Protein AF-A0A5K0V0C3-F1 (afdb_monomer_lite)

InterPro domains:
  IPR006153 Cation/H+ exchanger, transmembrane domain [PF00999] (3-161)
  IPR038770 Sodium/solute symporter superfamily [G3DSA:1.20.1530.20] (1-165)
  IPR050794 Monovalent cation:proton antiporter 2 [PTHR32468] (2-160)

Structure (mmCIF, N/CA/C/O backbone):
data_AF-A0A5K0V0C3-F1
#
_entry.id   AF-A0A5K0V0C3-F1
#
loop_
_atom_site.group_PDB
_atom_site.id
_atom_site.type_symbol
_atom_site.label_atom_id
_atom_site.label_alt_id
_atom_site.label_comp_id
_atom_site.label_asym_id
_atom_site.label_entity_id
_atom_site.label_seq_id
_atom_site.pdbx_PDB_ins_code
_atom_site.Cartn_x
_atom_site.Cartn_y
_atom_site.Cartn_z
_atom_site.occupancy
_atom_site.B_iso_or_equiv
_atom_site.auth_seq_id
_atom_site.auth_comp_id
_atom_site.auth_asym_id
_atom_site.auth_atom_id
_atom_site.pdbx_PDB_model_num
ATOM 1 N N . VAL A 1 1 ? -21.631 -1.891 -7.195 1.00 71.12 1 VAL A N 1
ATOM 2 C CA . VAL A 1 1 ? -22.349 -0.870 -6.391 1.00 71.12 1 VAL A CA 1
ATOM 3 C C . VAL A 1 1 ? -23.082 -1.500 -5.211 1.00 71.12 1 VAL A C 1
ATOM 5 O O . VAL A 1 1 ? -22.809 -1.094 -4.091 1.00 71.12 1 VAL A O 1
ATOM 8 N N . SER A 1 2 ? -23.909 -2.533 -5.413 1.00 81.69 2 SER A N 1
ATOM 9 C CA . SER A 1 2 ? -24.680 -3.188 -4.335 1.00 81.69 2 SER A CA 1
ATOM 10 C C . SER A 1 2 ? -23.826 -3.715 -3.173 1.00 81.69 2 SER A C 1
ATOM 12 O O . SER A 1 2 ? -24.176 -3.506 -2.020 1.00 81.69 2 SER A O 1
ATOM 14 N N . PHE A 1 3 ? -22.665 -4.315 -3.461 1.00 78.81 3 PHE A N 1
ATOM 15 C CA . PHE A 1 3 ? -21.717 -4.767 -2.432 1.00 78.81 3 PHE A CA 1
ATOM 16 C C . PHE A 1 3 ? -21.174 -3.614 -1.570 1.00 78.81 3 PHE A C 1
ATOM 18 O O . PHE A 1 3 ? -21.131 -3.712 -0.352 1.00 78.81 3 PHE A O 1
ATOM 25 N N . VAL A 1 4 ? -20.821 -2.485 -2.194 1.00 79.69 4 VAL A N 1
ATOM 26 C CA . VAL A 1 4 ? -20.309 -1.303 -1.481 1.00 79.69 4 VAL A CA 1
ATOM 27 C C . VAL A 1 4 ? -21.409 -0.659 -0.639 1.00 79.69 4 VAL A C 1
ATOM 29 O O . VAL A 1 4 ? 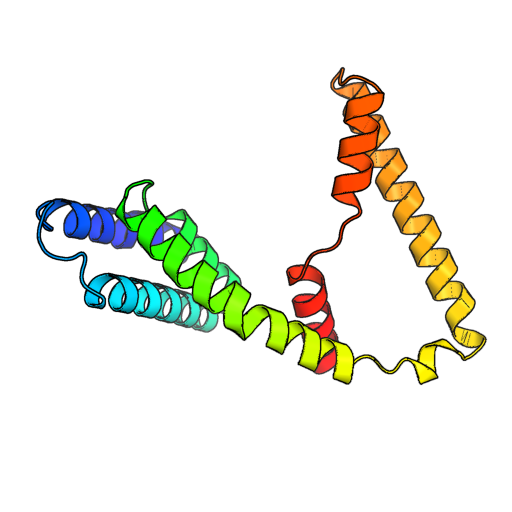-21.160 -0.307 0.508 1.00 79.69 4 VAL A O 1
ATOM 32 N N . MET A 1 5 ? -22.638 -0.566 -1.161 1.00 81.19 5 MET A N 1
ATOM 33 C CA . MET A 1 5 ? -23.782 -0.117 -0.361 1.00 81.19 5 MET A CA 1
ATOM 34 C C . MET A 1 5 ? -24.020 -1.037 0.836 1.00 81.19 5 MET A C 1
ATOM 36 O O . MET A 1 5 ? -24.196 -0.543 1.940 1.00 81.19 5 MET A O 1
ATOM 40 N N . PHE A 1 6 ? -23.974 -2.359 0.660 1.00 80.88 6 PHE A N 1
ATOM 41 C CA . PHE A 1 6 ? -24.117 -3.294 1.776 1.00 80.88 6 PHE A CA 1
ATOM 42 C C . PHE A 1 6 ? -23.044 -3.075 2.855 1.00 80.88 6 PHE A C 1
ATOM 44 O O . PHE A 1 6 ? -23.368 -3.006 4.039 1.00 80.88 6 PHE A O 1
ATOM 51 N N . LEU A 1 7 ? -21.782 -2.885 2.461 1.00 79.81 7 LEU A N 1
ATOM 52 C CA . LEU A 1 7 ? -20.705 -2.590 3.407 1.00 79.81 7 LEU A CA 1
ATOM 53 C C . LEU A 1 7 ? -20.952 -1.282 4.179 1.00 79.81 7 LEU A C 1
ATOM 55 O O . LEU A 1 7 ? -20.889 -1.267 5.405 1.00 79.81 7 LEU A O 1
ATOM 59 N N . VAL A 1 8 ? -21.298 -0.198 3.487 1.00 78.88 8 VAL A N 1
ATOM 60 C CA . VAL A 1 8 ? -21.507 1.116 4.120 1.00 78.88 8 VAL A CA 1
ATOM 61 C C . VAL A 1 8 ? -22.776 1.147 4.983 1.00 78.88 8 VAL A C 1
ATOM 63 O O . VAL A 1 8 ? -22.776 1.730 6.061 1.00 78.88 8 VAL A O 1
ATOM 66 N N . PHE A 1 9 ? -23.864 0.505 4.550 1.00 78.31 9 PHE A N 1
ATOM 67 C CA . PHE A 1 9 ? -25.155 0.579 5.244 1.00 78.31 9 PHE A CA 1
ATOM 68 C C . PHE A 1 9 ? -25.379 -0.508 6.297 1.00 78.31 9 PHE A C 1
ATOM 70 O O . PHE A 1 9 ? -26.216 -0.315 7.173 1.00 78.31 9 PHE A O 1
ATOM 77 N N . VAL A 1 10 ? -24.673 -1.641 6.235 1.00 78.69 10 VAL A N 1
ATOM 78 C CA . VAL A 1 10 ? -24.856 -2.754 7.186 1.00 78.69 10 VAL A CA 1
ATOM 79 C C . VAL A 1 10 ? -23.613 -2.947 8.042 1.00 78.69 10 VAL A C 1
ATOM 81 O O . VAL A 1 10 ? -23.707 -2.971 9.268 1.00 78.69 10 VAL A O 1
ATOM 84 N N . VAL A 1 11 ? -22.439 -3.039 7.416 1.00 78.06 11 VAL A N 1
ATOM 85 C CA . VAL A 1 11 ? -21.192 -3.357 8.125 1.00 78.06 11 VAL A CA 1
ATOM 86 C C . VAL A 1 11 ? -20.683 -2.158 8.926 1.00 78.06 11 VAL A C 1
ATOM 88 O O . VAL A 1 11 ? -20.350 -2.318 10.099 1.00 78.06 11 VAL A O 1
ATOM 91 N N . GLN A 1 12 ? -20.706 -0.949 8.358 1.00 79.75 12 GLN A N 1
ATOM 92 C CA . GLN A 1 12 ? -20.296 0.274 9.061 1.00 79.75 12 GLN A CA 1
ATOM 93 C C . GLN A 1 12 ? -21.073 0.525 10.366 1.00 79.75 12 GLN A C 1
ATOM 95 O O . GLN A 1 12 ? -20.435 0.683 11.412 1.00 79.75 12 GLN A O 1
ATOM 100 N N . PRO A 1 13 ? -22.426 0.550 10.367 1.00 77.81 13 PRO A N 1
ATOM 101 C CA . PRO A 1 13 ? -23.169 0.765 11.602 1.00 77.81 13 PRO A CA 1
ATOM 102 C C . PRO A 1 13 ? -23.048 -0.415 12.564 1.00 77.81 13 PRO A C 1
ATOM 104 O O . PRO A 1 13 ? -23.030 -0.183 13.769 1.00 77.81 13 PRO A O 1
ATOM 107 N N . ALA A 1 14 ? -22.917 -1.656 12.077 1.00 77.88 14 ALA A N 1
ATOM 108 C CA . ALA A 1 14 ? -22.694 -2.812 12.944 1.00 77.88 14 ALA A CA 1
ATOM 109 C C . ALA A 1 14 ? -21.369 -2.692 13.712 1.00 77.88 14 ALA A C 1
ATOM 111 O O . ALA A 1 14 ? -21.358 -2.855 14.931 1.00 77.88 14 ALA A O 1
ATOM 112 N N . ILE A 1 15 ? -20.275 -2.329 13.032 1.00 74.50 15 ILE A N 1
ATOM 113 C CA . ILE A 1 15 ? -18.969 -2.107 13.669 1.00 74.50 15 ILE A CA 1
ATOM 114 C C . ILE A 1 15 ? -19.058 -0.942 14.658 1.00 74.50 15 ILE A C 1
ATOM 116 O O . ILE A 1 15 ? -18.682 -1.102 15.816 1.00 74.50 15 ILE A O 1
ATOM 120 N N . ALA A 1 16 ? -19.618 0.201 14.250 1.00 74.44 16 ALA A N 1
ATOM 121 C CA . ALA A 1 16 ? -19.774 1.365 15.125 1.00 74.44 16 ALA A CA 1
ATOM 122 C C . ALA A 1 16 ? -20.635 1.064 16.367 1.00 74.44 16 ALA A C 1
ATOM 124 O O . ALA A 1 16 ? -20.379 1.579 17.456 1.00 74.44 16 ALA A O 1
ATOM 125 N N . TRP A 1 17 ? -21.644 0.206 16.228 1.00 76.00 17 TRP A N 1
ATOM 126 C CA . TRP A 1 17 ? -22.500 -0.210 17.332 1.00 76.00 17 TRP A CA 1
ATOM 127 C C . TRP A 1 17 ? -21.799 -1.177 18.289 1.00 76.00 17 TRP A C 1
ATOM 129 O O . TRP A 1 17 ? -21.948 -1.037 19.504 1.00 76.00 17 TRP A O 1
ATOM 139 N N . ILE A 1 18 ? -20.995 -2.106 17.763 1.00 72.19 18 ILE A N 1
ATOM 140 C CA . ILE A 1 18 ? -20.138 -2.998 18.558 1.00 72.19 18 ILE A CA 1
ATOM 141 C C . ILE A 1 18 ? -19.108 -2.176 19.347 1.00 72.19 18 ILE A C 1
ATOM 143 O O . ILE A 1 18 ? -18.976 -2.360 20.557 1.00 72.19 18 ILE A O 1
ATOM 147 N N . VAL A 1 19 ? -18.458 -1.204 18.696 1.00 69.56 19 VAL A N 1
ATOM 148 C CA . VAL A 1 19 ? -17.526 -0.257 19.333 1.00 69.56 19 VAL A CA 1
ATOM 149 C C . VAL A 1 19 ? -18.204 0.466 20.498 1.00 69.56 19 VAL A C 1
ATOM 151 O O . VAL A 1 19 ? -17.675 0.489 21.603 1.00 69.56 19 VAL A O 1
ATOM 154 N N . LYS A 1 20 ? -19.411 1.002 20.283 1.00 70.00 20 LYS A N 1
ATOM 155 C CA . LYS A 1 20 ? -20.153 1.766 21.298 1.00 70.00 20 LYS A CA 1
ATOM 156 C C . LYS A 1 20 ? -20.648 0.914 22.475 1.00 70.00 20 LYS A C 1
ATOM 158 O O . LYS A 1 20 ? -20.899 1.452 23.550 1.00 70.00 20 LYS A O 1
ATOM 163 N N . ARG A 1 21 ? -20.836 -0.394 22.276 1.00 67.44 21 ARG A N 1
ATOM 164 C CA . ARG A 1 21 ? -21.254 -1.341 23.326 1.00 67.44 21 ARG A CA 1
ATOM 165 C C . ARG A 1 21 ? -20.098 -1.930 24.126 1.00 67.44 21 ARG A C 1
ATOM 167 O O . ARG A 1 21 ? -20.362 -2.626 25.101 1.00 67.44 21 ARG A O 1
ATOM 174 N N . THR A 1 22 ? -18.858 -1.652 23.739 1.00 61.09 22 THR A N 1
ATOM 175 C CA . THR A 1 22 ? -17.673 -2.138 24.446 1.00 61.09 22 THR A CA 1
ATOM 176 C C . THR A 1 22 ? -17.194 -1.040 25.400 1.00 61.09 22 THR A C 1
ATOM 178 O O . THR A 1 22 ? -16.786 0.016 24.919 1.00 61.09 22 THR A O 1
ATOM 181 N N . PRO A 1 23 ? -17.280 -1.220 26.731 1.00 52.91 23 PRO A N 1
ATOM 182 C CA . PRO A 1 23 ? -16.818 -0.211 27.674 1.00 52.91 23 PRO A CA 1
ATOM 183 C C . PRO A 1 23 ? -15.292 -0.058 27.617 1.00 52.91 23 PRO A C 1
ATOM 185 O O . PRO A 1 23 ? -14.556 -1.044 27.552 1.00 52.91 23 PRO A O 1
ATOM 188 N N . GLU A 1 24 ? -14.825 1.191 27.660 1.00 48.88 24 GLU A N 1
ATOM 189 C CA . GLU A 1 24 ? -13.414 1.553 27.818 1.00 48.88 24 GLU A CA 1
ATOM 190 C C . GLU A 1 24 ? -12.901 1.013 29.164 1.00 48.88 24 GLU A C 1
ATOM 192 O O . GLU A 1 24 ? -13.155 1.609 30.208 1.00 48.88 24 GLU A O 1
ATOM 197 N N . GLY A 1 25 ? -12.210 -0.134 29.171 1.00 50.53 25 GLY A N 1
ATOM 198 C CA . GLY A 1 25 ? -11.517 -0.599 30.380 1.00 50.53 25 GLY A CA 1
ATOM 199 C C . GLY A 1 25 ? -11.332 -2.104 30.561 1.00 50.53 25 GLY A C 1
ATOM 200 O O . GLY A 1 25 ? -10.454 -2.491 31.329 1.00 50.53 25 GLY A O 1
ATOM 201 N N . GLU A 1 26 ? -12.075 -2.968 29.866 1.00 48.62 26 GLU A N 1
ATOM 202 C CA . GLU A 1 26 ? -11.715 -4.392 29.817 1.00 48.62 26 GLU A CA 1
ATOM 203 C C . GLU A 1 26 ? -10.680 -4.601 28.716 1.00 48.62 26 GLU A C 1
ATOM 205 O O . GLU A 1 26 ? -10.830 -4.065 27.618 1.00 48.62 26 GLU A O 1
ATOM 210 N N . THR A 1 27 ? -9.613 -5.344 29.031 1.00 48.38 27 THR A N 1
ATOM 211 C CA . THR A 1 27 ? -8.530 -5.733 28.115 1.00 48.38 27 THR A CA 1
ATOM 212 C C . THR A 1 27 ? -9.083 -5.919 26.708 1.00 48.38 27 THR A C 1
ATOM 214 O O . THR A 1 27 ? -9.863 -6.849 26.496 1.00 48.38 27 THR A O 1
ATOM 217 N N . MET A 1 28 ? -8.755 -5.001 25.789 1.00 52.44 28 MET A N 1
ATOM 218 C CA . MET A 1 28 ? -9.267 -5.001 24.418 1.00 52.44 28 MET A CA 1
ATOM 219 C C . MET A 1 28 ? -8.963 -6.362 23.799 1.00 52.44 28 MET A C 1
ATOM 221 O O . MET A 1 28 ? -7.827 -6.677 23.456 1.00 52.44 28 MET A O 1
ATOM 225 N N . ASN A 1 29 ? -9.992 -7.203 23.805 1.00 62.94 29 ASN A N 1
ATOM 226 C CA . ASN A 1 29 ? -9.829 -8.642 23.800 1.00 62.94 29 ASN A CA 1
ATOM 227 C C . ASN A 1 29 ? -9.396 -9.087 22.402 1.00 62.94 29 ASN A C 1
ATOM 229 O O . ASN A 1 29 ? -9.924 -8.587 21.405 1.00 62.94 29 ASN A O 1
ATOM 233 N N . GLU A 1 30 ? -8.486 -10.055 22.323 1.00 69.31 30 GLU A N 1
ATOM 234 C CA . GLU A 1 30 ? -8.056 -10.720 21.081 1.00 69.31 30 GLU A CA 1
ATOM 235 C C . GLU A 1 30 ? -9.256 -11.135 20.208 1.00 69.31 30 GLU A C 1
ATOM 237 O O . GLU A 1 30 ? -9.184 -11.140 18.979 1.00 69.31 30 GLU A O 1
ATOM 242 N N . ALA A 1 31 ? -10.406 -11.377 20.847 1.00 73.75 31 ALA A N 1
ATOM 243 C CA . ALA A 1 31 ? -11.706 -11.582 20.223 1.00 73.75 31 ALA A CA 1
ATOM 244 C C . ALA A 1 31 ? -12.105 -10.504 19.192 1.00 73.75 31 ALA A C 1
ATOM 246 O O . ALA A 1 31 ? -12.631 -10.860 18.139 1.00 73.75 31 ALA A O 1
ATOM 247 N N . TYR A 1 32 ? -11.848 -9.211 19.432 1.00 73.94 32 TYR A N 1
ATOM 248 C CA . TYR A 1 32 ? -12.177 -8.139 18.477 1.00 73.94 32 TYR A CA 1
ATOM 249 C C . TYR A 1 32 ? -11.278 -8.166 17.244 1.00 73.94 32 TYR A C 1
ATOM 251 O O . TYR A 1 32 ? -11.757 -7.963 16.129 1.00 73.94 32 TYR A O 1
ATOM 259 N N . ILE A 1 33 ? -9.992 -8.468 17.430 1.00 78.31 33 ILE A N 1
ATOM 260 C CA . ILE A 1 33 ? -9.039 -8.631 16.326 1.00 78.31 33 ILE A CA 1
ATOM 261 C C . ILE A 1 33 ? -9.450 -9.840 15.483 1.00 78.31 33 ILE A C 1
ATOM 263 O O . ILE A 1 33 ? -9.556 -9.727 14.263 1.00 78.31 33 ILE A O 1
ATOM 267 N N . CYS A 1 34 ? -9.771 -10.967 16.127 1.00 81.75 34 CYS A N 1
ATOM 268 C CA . CYS A 1 34 ? -10.319 -12.145 15.457 1.00 81.75 34 CYS A CA 1
ATOM 269 C C . CYS A 1 34 ? -11.606 -11.821 14.690 1.00 81.75 34 CYS A C 1
ATOM 271 O O . CYS A 1 34 ? -11.734 -12.204 13.530 1.00 81.75 34 CYS A O 1
ATOM 273 N N . LEU A 1 35 ? -12.540 -11.082 15.292 1.00 82.50 35 LEU A N 1
ATOM 274 C CA . LEU A 1 35 ? -13.794 -10.694 14.644 1.00 82.50 35 LEU A CA 1
ATOM 275 C C . LEU A 1 35 ? -13.542 -9.820 13.409 1.00 82.50 35 LEU A C 1
ATOM 277 O O . LEU A 1 35 ? -14.165 -10.037 12.370 1.00 82.50 35 LEU A O 1
ATOM 281 N N . ILE A 1 36 ? -12.602 -8.878 13.490 1.00 84.00 36 ILE A N 1
ATOM 282 C CA . ILE A 1 36 ? -12.229 -8.023 12.360 1.00 84.00 36 ILE A CA 1
ATOM 283 C C . ILE A 1 36 ? -11.532 -8.827 11.261 1.00 84.00 36 ILE A C 1
ATOM 285 O O . ILE A 1 36 ? -11.902 -8.687 10.098 1.00 84.00 36 ILE A O 1
ATOM 289 N N . LEU A 1 37 ? -10.598 -9.718 11.599 1.00 86.06 37 LEU A N 1
ATOM 290 C CA . LEU A 1 37 ? -9.949 -10.603 10.627 1.00 86.06 37 LEU A CA 1
ATOM 291 C C . LEU A 1 37 ? -10.965 -11.517 9.928 1.00 86.06 37 LEU A C 1
ATOM 293 O O . LEU A 1 37 ? -10.943 -11.639 8.703 1.00 86.06 37 LEU A O 1
ATOM 297 N N . VAL A 1 38 ? -11.903 -12.101 10.676 1.00 88.62 38 VAL A N 1
ATOM 298 C CA . VAL A 1 38 ? -13.010 -12.891 10.115 1.00 88.62 38 VAL A CA 1
ATOM 299 C C . VAL A 1 38 ? -13.896 -12.024 9.219 1.00 88.62 38 VAL A C 1
ATOM 301 O O . VAL A 1 38 ? -14.273 -12.465 8.134 1.00 88.62 38 VAL A O 1
ATOM 304 N N . GLY A 1 39 ? -14.184 -10.782 9.614 1.00 87.75 39 GLY A N 1
ATOM 305 C CA . GLY A 1 39 ? -14.925 -9.817 8.800 1.00 87.75 39 GLY A CA 1
ATOM 306 C C . GLY A 1 39 ? -14.223 -9.488 7.479 1.00 87.75 39 GLY A C 1
ATOM 307 O O . GLY A 1 39 ? -14.863 -9.507 6.424 1.00 87.75 39 GLY A O 1
ATOM 308 N N . VAL A 1 40 ? -12.904 -9.273 7.514 1.00 89.31 40 VAL A N 1
ATOM 309 C CA . VAL A 1 40 ? -12.063 -9.070 6.324 1.00 89.31 40 VAL A CA 1
ATOM 310 C C . VAL A 1 40 ? -12.126 -10.293 5.406 1.00 89.31 40 VAL A C 1
ATOM 312 O O . VAL A 1 40 ? -12.358 -10.131 4.206 1.00 89.31 40 VAL A O 1
ATOM 315 N N . LEU A 1 41 ? -11.980 -11.509 5.948 1.00 90.44 41 LEU A N 1
ATOM 316 C CA . LEU A 1 41 ? -12.075 -12.751 5.170 1.00 90.44 41 LEU A CA 1
ATOM 317 C C . LEU A 1 41 ? -13.468 -12.942 4.559 1.00 90.44 41 LEU A C 1
ATOM 319 O O . LEU A 1 41 ? -13.576 -13.273 3.379 1.00 90.44 41 LEU A O 1
ATOM 323 N N . ALA A 1 42 ? -14.530 -12.703 5.327 1.00 90.56 42 ALA A N 1
ATOM 324 C CA . ALA A 1 42 ? -15.904 -12.813 4.848 1.00 90.56 42 ALA A CA 1
ATOM 325 C C . ALA A 1 42 ? -16.178 -11.820 3.710 1.00 90.56 42 ALA A C 1
ATOM 327 O O . ALA A 1 42 ? -16.741 -12.194 2.682 1.00 90.56 42 ALA A O 1
ATOM 328 N N . CYS A 1 43 ? -15.721 -10.572 3.838 1.00 88.50 43 CYS A N 1
ATOM 329 C CA . CYS A 1 43 ? -15.877 -9.565 2.787 1.00 88.50 43 CYS A CA 1
ATOM 330 C C . CYS A 1 43 ? -15.047 -9.891 1.545 1.00 88.50 43 CYS A C 1
ATOM 332 O O . CYS A 1 43 ? -15.521 -9.691 0.426 1.00 88.50 43 CYS A O 1
ATOM 334 N N . ALA A 1 44 ? -13.836 -10.420 1.720 1.00 90.56 44 ALA A N 1
ATOM 335 C CA . ALA A 1 44 ? -13.016 -10.900 0.616 1.00 90.56 44 ALA A CA 1
ATOM 336 C C . ALA A 1 44 ? -13.694 -12.066 -0.125 1.00 90.56 44 ALA A C 1
ATOM 338 O O . ALA A 1 44 ? -13.731 -12.057 -1.353 1.00 90.56 44 ALA A O 1
ATOM 339 N N . PHE A 1 45 ? -14.285 -13.016 0.606 1.00 91.38 45 PHE A N 1
ATOM 340 C CA . PHE A 1 45 ? -15.007 -14.160 0.044 1.00 91.38 45 PHE A CA 1
ATOM 341 C C . PHE A 1 45 ? -16.273 -13.742 -0.713 1.00 91.38 45 PHE A C 1
ATOM 343 O O . PHE A 1 45 ? -16.508 -14.194 -1.831 1.00 91.38 45 PHE A O 1
ATOM 350 N N . VAL A 1 46 ? -17.070 -12.836 -0.142 1.00 88.31 46 VAL A N 1
ATOM 351 C CA . VAL A 1 46 ? -18.261 -12.297 -0.818 1.00 88.31 46 VAL A CA 1
ATOM 352 C C . VAL A 1 46 ? -17.869 -11.474 -2.049 1.00 88.31 46 VAL A C 1
ATOM 354 O O . VAL A 1 46 ? -18.542 -11.539 -3.073 1.00 88.31 46 VAL A O 1
ATOM 357 N N . ALA A 1 47 ? -16.772 -10.715 -1.997 1.00 88.50 47 ALA A N 1
ATOM 358 C CA . ALA A 1 47 ? -16.280 -10.009 -3.176 1.00 88.50 47 ALA A CA 1
ATOM 359 C C . ALA A 1 47 ? -15.868 -10.988 -4.288 1.00 88.50 47 ALA A C 1
ATOM 361 O O . ALA A 1 47 ? -16.219 -10.766 -5.448 1.00 88.50 47 ALA A O 1
ATOM 362 N N . ASP A 1 48 ? -15.181 -12.075 -3.933 1.00 89.88 48 ASP A N 1
ATOM 363 C CA . ASP A 1 48 ? -14.756 -13.109 -4.881 1.00 89.88 48 ASP A CA 1
ATOM 364 C C . ASP A 1 48 ? -15.955 -13.837 -5.514 1.00 89.88 48 ASP A C 1
ATOM 366 O O . ASP A 1 48 ? -15.994 -14.019 -6.730 1.00 89.88 48 ASP A O 1
ATOM 370 N N . SER A 1 49 ? -17.001 -14.141 -4.734 1.00 87.81 49 SER A N 1
ATOM 371 C CA . SER A 1 49 ? -18.215 -14.803 -5.243 1.00 87.81 49 SER A CA 1
ATOM 372 C C . SER A 1 49 ? -19.037 -13.939 -6.207 1.00 87.81 49 SER A C 1
ATOM 374 O O . SER A 1 49 ? -19.719 -14.466 -7.084 1.00 87.81 49 SER A O 1
ATOM 376 N N . ILE A 1 50 ? -18.939 -12.612 -6.095 1.00 86.50 50 ILE A N 1
ATOM 377 C CA . ILE A 1 50 ? -19.567 -11.648 -7.015 1.00 86.50 50 ILE A CA 1
ATOM 378 C C . ILE A 1 50 ? -18.705 -11.444 -8.286 1.00 86.50 50 ILE A C 1
ATOM 380 O O . ILE A 1 50 ? -19.116 -10.751 -9.218 1.00 86.50 50 ILE A O 1
ATOM 384 N N . GLY A 1 51 ? -17.515 -12.052 -8.360 1.00 83.12 51 GLY A N 1
ATOM 385 C CA . GLY A 1 51 ? -16.581 -11.922 -9.483 1.00 83.12 51 GLY A CA 1
ATOM 386 C C . GLY A 1 51 ? -15.651 -10.706 -9.390 1.00 83.12 51 GLY A C 1
ATOM 387 O O . GLY A 1 51 ? -15.038 -10.314 -10.386 1.00 83.12 51 GLY A O 1
ATOM 388 N N . LEU A 1 52 ? -15.537 -10.083 -8.212 1.00 85.81 52 LEU A N 1
ATOM 389 C CA . LEU A 1 52 ? -14.543 -9.044 -7.935 1.00 85.81 52 LEU A CA 1
ATOM 390 C C . LEU A 1 52 ? -13.246 -9.673 -7.413 1.00 85.81 52 LEU A C 1
ATOM 392 O O . LEU A 1 52 ? -13.205 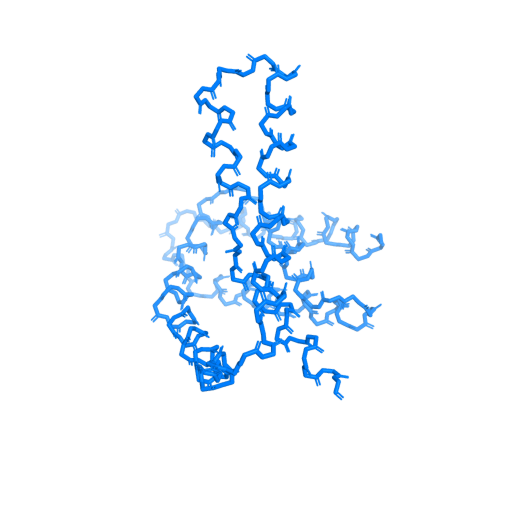-10.809 -6.966 1.00 85.81 52 LEU A O 1
ATOM 396 N N . ARG A 1 53 ? -12.150 -8.909 -7.426 1.00 84.75 53 ARG A N 1
ATOM 397 C CA . ARG A 1 53 ? -10.907 -9.350 -6.780 1.00 84.75 53 ARG A CA 1
ATOM 398 C C . ARG A 1 53 ? -11.093 -9.349 -5.263 1.00 84.75 53 ARG A C 1
ATOM 400 O O . ARG A 1 53 ? -11.375 -8.293 -4.702 1.00 84.75 53 ARG A O 1
ATOM 407 N N . ALA A 1 54 ? -10.823 -10.475 -4.604 1.00 86.44 54 ALA A N 1
ATOM 408 C CA . ALA A 1 54 ? -10.872 -10.605 -3.143 1.00 86.44 54 ALA A CA 1
ATOM 409 C C . ALA A 1 54 ? -10.129 -9.478 -2.382 1.00 86.44 54 ALA A C 1
ATOM 411 O O . ALA A 1 54 ? -10.614 -8.990 -1.363 1.00 86.44 54 ALA A O 1
ATOM 412 N N . SER A 1 55 ? -8.996 -8.990 -2.913 1.00 86.62 55 SER A N 1
ATOM 413 C CA . SER A 1 55 ? -8.242 -7.869 -2.325 1.00 86.62 55 SER A CA 1
ATOM 414 C C . SER A 1 55 ? -9.028 -6.555 -2.283 1.00 86.62 55 SER A C 1
ATOM 416 O O . SER A 1 55 ? -8.861 -5.776 -1.349 1.00 86.62 55 SER A O 1
ATOM 418 N N . LEU A 1 56 ? -9.914 -6.316 -3.255 1.00 85.81 56 LEU A N 1
ATOM 419 C CA . LEU A 1 56 ? -10.804 -5.153 -3.254 1.00 85.81 56 LEU A CA 1
ATOM 420 C C . LEU A 1 56 ? -11.877 -5.273 -2.165 1.00 85.81 56 LEU A C 1
ATOM 422 O O . LEU A 1 56 ? -12.244 -4.263 -1.574 1.00 85.81 56 LEU A O 1
ATOM 426 N N . GLY A 1 57 ? -12.355 -6.488 -1.877 1.00 86.25 57 GLY A N 1
ATOM 427 C CA . GLY A 1 57 ? -13.312 -6.745 -0.796 1.00 86.25 57 GLY A CA 1
ATOM 428 C C . GLY A 1 57 ? -12.721 -6.477 0.586 1.00 86.25 57 GLY A C 1
ATOM 429 O O . GLY A 1 57 ? -13.324 -5.762 1.386 1.00 86.25 57 GLY A O 1
ATOM 430 N N . ALA A 1 58 ? -11.509 -6.981 0.831 1.00 89.06 58 ALA A N 1
ATOM 431 C CA . ALA A 1 58 ? -10.758 -6.707 2.056 1.00 89.06 58 ALA A CA 1
ATOM 432 C C . ALA A 1 58 ? -10.458 -5.206 2.230 1.00 89.06 58 ALA A C 1
ATOM 434 O O . ALA A 1 58 ? -10.657 -4.655 3.311 1.00 89.06 58 ALA A O 1
ATOM 435 N N . PHE A 1 59 ? -10.041 -4.527 1.154 1.00 88.88 59 PHE A N 1
ATOM 436 C CA . PHE A 1 59 ? -9.788 -3.084 1.171 1.00 88.88 59 PHE A CA 1
ATOM 437 C C . PHE A 1 59 ? -11.053 -2.277 1.487 1.00 88.88 59 PHE A C 1
ATOM 439 O O . PHE A 1 59 ? -11.025 -1.395 2.342 1.00 88.88 59 PHE A O 1
ATOM 446 N N . ALA A 1 60 ? -12.176 -2.604 0.843 1.00 88.12 60 ALA A N 1
ATOM 447 C CA . ALA A 1 60 ? -13.444 -1.926 1.087 1.00 88.12 60 ALA A CA 1
ATOM 448 C C . ALA A 1 60 ? -13.911 -2.082 2.542 1.00 88.12 60 ALA A C 1
ATOM 450 O O . ALA A 1 60 ? -14.406 -1.120 3.121 1.00 88.12 60 ALA A O 1
ATOM 451 N N . PHE A 1 61 ? -13.713 -3.258 3.148 1.00 89.06 61 PHE A N 1
ATOM 452 C CA . PHE A 1 61 ? -13.992 -3.458 4.569 1.00 89.06 61 PHE A CA 1
ATOM 453 C C . PHE A 1 61 ? -13.125 -2.552 5.454 1.00 89.06 61 PHE A C 1
ATOM 455 O O . PHE A 1 61 ? -13.659 -1.886 6.334 1.00 89.06 61 PHE A O 1
ATOM 462 N N . GLY A 1 62 ? -11.816 -2.466 5.186 1.00 88.19 62 GLY A N 1
ATOM 463 C CA . GLY A 1 62 ? -10.903 -1.596 5.936 1.00 88.19 62 GLY A CA 1
ATOM 464 C C . GLY A 1 62 ? -11.279 -0.111 5.870 1.00 88.19 62 GLY A C 1
ATOM 465 O O . GLY A 1 62 ? -11.266 0.563 6.893 1.00 88.19 62 GLY A O 1
ATOM 466 N N . VAL A 1 63 ? -11.693 0.383 4.697 1.00 86.94 63 VAL A N 1
ATOM 467 C CA . VAL A 1 63 ? -12.150 1.779 4.506 1.00 86.94 63 VAL A CA 1
ATOM 468 C C . VAL A 1 63 ? -13.423 2.091 5.299 1.00 86.94 63 VAL A C 1
ATOM 470 O O . VAL A 1 63 ? -13.650 3.234 5.689 1.00 86.94 63 VAL A O 1
ATOM 473 N N . VAL A 1 64 ? -14.264 1.085 5.534 1.00 85.88 64 VAL A N 1
ATOM 474 C CA . VAL A 1 64 ? -15.529 1.230 6.262 1.00 85.88 64 VAL A CA 1
ATOM 475 C C . VAL A 1 64 ? -15.327 1.290 7.782 1.00 85.88 64 VAL A C 1
ATOM 477 O O . VAL A 1 64 ? -16.206 1.776 8.495 1.00 85.88 64 VAL A O 1
ATOM 480 N N . ILE A 1 65 ? -14.183 0.843 8.306 1.00 83.19 65 ILE A N 1
ATOM 481 C CA . ILE A 1 65 ? -13.897 0.919 9.742 1.00 83.19 65 ILE A CA 1
ATOM 482 C C . ILE A 1 65 ? -13.747 2.399 10.145 1.00 83.19 65 ILE A C 1
ATOM 484 O O . ILE A 1 65 ? -12.891 3.096 9.597 1.00 83.19 65 ILE A O 1
ATOM 488 N N . PRO A 1 66 ? -14.551 2.907 11.099 1.00 79.75 66 PRO A N 1
ATOM 489 C CA . PRO A 1 66 ? -14.437 4.292 11.535 1.00 79.75 66 PRO A CA 1
ATOM 490 C C . PRO A 1 66 ? -13.109 4.531 12.275 1.00 79.75 66 PRO A C 1
ATOM 492 O O . PRO A 1 66 ? -12.645 3.646 13.001 1.00 79.75 66 PRO A O 1
ATOM 495 N N . PRO A 1 67 ? -12.510 5.729 12.149 1.00 80.12 67 PRO A N 1
ATOM 496 C CA . PRO A 1 67 ? -11.297 6.066 12.885 1.00 80.12 67 PRO A CA 1
ATOM 497 C C . PRO A 1 67 ? -11.563 6.052 14.396 1.00 80.12 67 PRO A C 1
ATOM 499 O O . PRO A 1 67 ? -12.577 6.570 14.867 1.00 80.12 67 PRO A O 1
ATOM 502 N N . GLY A 1 68 ? -10.649 5.458 15.163 1.00 82.00 68 GLY A N 1
ATOM 503 C CA . GLY A 1 68 ? -10.765 5.337 16.615 1.00 82.00 68 GLY A CA 1
ATOM 504 C C . GLY A 1 68 ? -9.694 4.421 17.219 1.00 82.00 68 GLY A C 1
ATOM 505 O O . GLY A 1 68 ? -8.920 3.812 16.478 1.00 82.00 68 GLY A O 1
ATOM 506 N N . PRO A 1 69 ? -9.655 4.277 18.557 1.00 78.69 69 PRO A N 1
ATOM 507 C CA . PRO A 1 69 ? -8.650 3.464 19.246 1.00 78.69 69 PRO A CA 1
ATOM 508 C C . PRO A 1 69 ? -8.663 1.999 18.785 1.00 78.69 69 PRO A C 1
ATOM 510 O O . PRO A 1 69 ? -7.606 1.411 18.594 1.00 78.69 69 PRO A O 1
ATOM 513 N N . LEU A 1 70 ? -9.843 1.443 18.486 1.00 76.31 70 LEU A N 1
ATOM 514 C CA . LEU A 1 70 ? -9.988 0.099 17.914 1.00 76.31 70 LEU A CA 1
ATOM 515 C C . LEU A 1 70 ? -9.307 -0.049 16.550 1.00 76.31 70 LEU A C 1
ATOM 517 O O . LEU A 1 70 ? -8.627 -1.045 16.318 1.00 76.31 70 LEU A O 1
ATOM 521 N N . ALA A 1 71 ? -9.469 0.933 15.659 1.00 81.31 71 ALA A N 1
ATOM 522 C CA . ALA A 1 71 ? -8.828 0.905 14.348 1.00 81.31 71 ALA A CA 1
ATOM 523 C C . ALA A 1 71 ? -7.301 0.943 14.489 1.00 81.31 71 ALA A C 1
ATOM 525 O O . ALA A 1 71 ? -6.610 0.194 13.802 1.00 81.31 71 ALA A O 1
ATOM 526 N N . ASN A 1 72 ? -6.783 1.741 15.427 1.00 83.88 72 ASN A N 1
ATOM 527 C CA . ASN A 1 72 ? -5.347 1.829 15.689 1.00 83.88 72 ASN A CA 1
ATOM 528 C C . ASN A 1 72 ? -4.791 0.513 16.243 1.00 83.88 72 ASN A C 1
ATOM 530 O O . ASN A 1 72 ? -3.840 -0.013 15.676 1.00 83.88 72 ASN A O 1
ATOM 534 N N . THR A 1 73 ? -5.414 -0.063 17.277 1.00 83.19 73 THR A N 1
ATOM 535 C CA . THR A 1 73 ? -4.958 -1.334 17.868 1.00 83.19 73 THR A CA 1
ATOM 536 C C . THR A 1 73 ? -4.978 -2.472 16.852 1.00 83.19 73 THR A C 1
ATOM 538 O O . THR A 1 73 ? -4.064 -3.290 16.803 1.00 83.19 73 THR A O 1
ATOM 541 N N . VAL A 1 74 ? -6.012 -2.535 16.013 1.00 83.38 74 VAL A N 1
ATOM 542 C CA . VAL A 1 74 ? -6.109 -3.558 14.966 1.00 83.38 74 VAL A CA 1
ATOM 543 C C . VAL A 1 74 ? -5.047 -3.338 13.896 1.00 83.38 74 VAL A C 1
ATOM 545 O O . VAL A 1 74 ? -4.427 -4.305 13.462 1.00 83.38 74 VAL A O 1
ATOM 548 N N . THR A 1 75 ? -4.814 -2.087 13.494 1.00 87.75 75 THR A N 1
ATOM 549 C CA . THR A 1 75 ? -3.779 -1.748 12.510 1.00 87.75 75 THR A CA 1
ATOM 550 C C . THR A 1 75 ? -2.401 -2.137 13.022 1.00 87.75 75 THR A C 1
ATOM 552 O O . THR A 1 75 ? -1.697 -2.845 12.316 1.00 87.75 75 THR A O 1
ATOM 555 N N . GLU A 1 76 ? -2.062 -1.785 14.262 1.00 88.31 76 GLU A N 1
ATOM 556 C CA . GLU A 1 76 ? -0.781 -2.125 14.893 1.00 88.31 76 GLU A CA 1
ATOM 557 C C . GLU A 1 76 ? -0.567 -3.647 14.942 1.00 88.31 76 GLU A C 1
ATOM 559 O O . GLU A 1 76 ? 0.460 -4.157 14.506 1.00 88.31 76 GLU A O 1
ATOM 564 N N . LYS A 1 77 ? -1.585 -4.410 15.360 1.00 86.50 77 LYS A N 1
ATOM 565 C CA . LYS A 1 77 ? -1.503 -5.879 15.421 1.00 86.50 77 LYS A CA 1
ATOM 566 C C . LYS A 1 77 ? -1.380 -6.530 14.046 1.00 86.50 77 LYS A C 1
ATOM 568 O O . LYS A 1 77 ? -0.652 -7.507 13.887 1.00 86.50 77 LYS A O 1
ATOM 573 N N . VAL A 1 78 ? -2.103 -6.024 13.049 1.00 87.88 78 VAL A N 1
ATOM 574 C CA . VAL A 1 78 ? -2.002 -6.524 11.671 1.00 87.88 78 VAL A CA 1
ATOM 575 C C . VAL A 1 78 ? -0.656 -6.135 11.058 1.00 87.88 78 VAL A C 1
ATOM 577 O O . VAL A 1 78 ? -0.068 -6.938 10.331 1.00 87.88 78 VAL A O 1
ATOM 580 N N . GLU A 1 79 ? -0.146 -4.944 11.363 1.00 90.88 79 GLU A N 1
ATOM 581 C CA . GLU A 1 79 ? 1.158 -4.458 10.918 1.00 90.88 79 GLU A CA 1
ATOM 582 C C . GLU A 1 79 ? 2.298 -5.283 11.518 1.00 90.88 79 GLU A C 1
ATOM 584 O O . GLU A 1 79 ? 3.171 -5.702 10.760 1.00 90.88 79 GLU A O 1
ATOM 589 N N . ASP A 1 80 ? 2.251 -5.622 12.808 1.00 90.62 80 ASP A N 1
ATOM 590 C CA . ASP A 1 80 ? 3.228 -6.505 13.463 1.00 90.62 80 ASP A CA 1
ATOM 591 C C . ASP A 1 80 ? 3.341 -7.855 12.740 1.00 90.62 80 ASP A C 1
ATOM 593 O O . ASP A 1 80 ? 4.432 -8.322 12.407 1.00 90.62 80 ASP A O 1
ATOM 597 N N . ILE A 1 81 ? 2.202 -8.485 12.432 1.00 89.56 81 ILE A N 1
ATOM 598 C CA . ILE A 1 81 ? 2.180 -9.777 11.730 1.00 89.56 81 ILE A CA 1
ATOM 599 C C . ILE A 1 81 ? 2.650 -9.600 10.277 1.00 89.56 81 ILE A C 1
ATOM 601 O O . ILE A 1 81 ? 3.378 -10.438 9.730 1.00 89.56 81 ILE A O 1
ATOM 605 N N . THR A 1 82 ? 2.246 -8.505 9.632 1.00 90.50 82 THR A N 1
ATOM 606 C CA . THR A 1 82 ? 2.590 -8.234 8.235 1.00 90.50 82 THR A CA 1
ATOM 607 C C . THR A 1 82 ? 4.082 -7.980 8.074 1.00 90.50 82 THR A C 1
ATOM 609 O O . THR A 1 82 ? 4.719 -8.604 7.231 1.00 90.50 82 THR A O 1
ATOM 612 N N . THR A 1 83 ? 4.652 -7.100 8.886 1.00 92.50 83 THR A N 1
ATOM 613 C CA . THR A 1 83 ? 6.066 -6.717 8.835 1.00 92.50 83 THR A CA 1
ATOM 614 C C . THR A 1 83 ? 6.973 -7.804 9.407 1.00 92.50 83 THR A C 1
ATOM 616 O O . THR A 1 83 ? 8.040 -8.049 8.846 1.00 92.50 83 THR A O 1
ATOM 619 N N . GLY A 1 84 ? 6.535 -8.507 10.457 1.00 93.38 84 GLY A N 1
ATOM 620 C CA . GLY A 1 84 ? 7.308 -9.559 11.114 1.00 93.38 84 GLY A CA 1
ATOM 621 C C . GLY A 1 84 ? 7.356 -10.882 10.347 1.00 93.38 84 GLY A C 1
ATOM 622 O O . GLY A 1 84 ? 8.375 -11.569 10.394 1.00 93.38 84 GLY A O 1
ATOM 623 N N . LEU A 1 85 ? 6.289 -11.247 9.623 1.00 94.25 85 LEU A N 1
ATOM 624 C CA . LEU A 1 85 ? 6.183 -12.561 8.976 1.00 94.25 85 LEU A CA 1
ATOM 625 C C . LEU A 1 85 ? 5.877 -12.486 7.477 1.00 94.25 85 LEU A C 1
ATOM 627 O O . LEU A 1 85 ? 6.620 -13.049 6.668 1.00 94.25 85 LEU A O 1
ATOM 631 N N . PHE A 1 86 ? 4.796 -11.807 7.083 1.00 90.12 86 PHE A N 1
ATOM 632 C CA . PHE A 1 86 ? 4.338 -11.844 5.688 1.00 90.12 86 PHE A CA 1
ATOM 633 C C . PHE A 1 86 ? 5.281 -11.124 4.728 1.00 90.12 86 PHE A C 1
ATOM 635 O O . PHE A 1 86 ? 5.497 -11.608 3.619 1.00 90.12 86 PHE A O 1
ATOM 642 N N . LEU A 1 87 ? 5.853 -9.993 5.133 1.00 91.56 87 LEU A N 1
ATOM 643 C CA . LEU A 1 87 ? 6.727 -9.179 4.299 1.00 91.56 87 LEU A CA 1
ATOM 644 C C . LEU A 1 87 ? 8.067 -9.893 4.013 1.00 91.56 87 LEU A C 1
ATOM 646 O O . LEU A 1 87 ? 8.404 -10.028 2.833 1.00 91.56 87 LEU A O 1
ATOM 650 N N . PRO A 1 88 ? 8.791 -10.451 5.011 1.00 92.25 88 PRO A N 1
ATOM 651 C CA . PRO A 1 88 ? 9.969 -11.282 4.755 1.00 92.25 88 PRO A CA 1
ATOM 652 C C . PRO A 1 88 ? 9.659 -12.500 3.882 1.00 92.25 88 PRO A C 1
ATOM 654 O O . PRO A 1 88 ? 10.393 -12.794 2.937 1.00 92.25 88 PRO A O 1
ATOM 657 N N . LEU A 1 89 ? 8.551 -13.194 4.159 1.00 92.31 89 LEU A N 1
ATOM 658 C CA . LEU A 1 89 ? 8.156 -14.382 3.407 1.00 92.31 89 LEU A CA 1
ATOM 659 C C . LEU A 1 89 ? 7.803 -14.039 1.954 1.00 92.31 89 LEU A C 1
ATOM 661 O O . LEU A 1 89 ? 8.217 -14.742 1.032 1.00 92.31 89 LEU A O 1
ATOM 665 N N . PHE A 1 90 ? 7.108 -12.923 1.733 1.00 87.75 90 PHE A N 1
ATOM 666 C CA . PHE A 1 90 ? 6.800 -12.407 0.404 1.00 87.75 90 PHE A CA 1
ATOM 667 C C . PHE A 1 90 ? 8.069 -12.098 -0.395 1.00 87.75 90 PHE A C 1
ATOM 669 O O . PHE A 1 90 ? 8.175 -12.506 -1.556 1.00 87.75 90 PHE A O 1
ATOM 676 N N . PHE A 1 91 ? 9.043 -11.415 0.212 1.00 88.69 91 PHE A N 1
ATOM 677 C CA . PHE A 1 91 ? 10.312 -11.120 -0.452 1.00 88.69 91 PHE A CA 1
ATOM 678 C C . PHE A 1 91 ? 11.145 -12.376 -0.706 1.00 88.69 91 PHE A C 1
ATOM 680 O O . PHE A 1 91 ? 11.747 -12.480 -1.771 1.00 88.69 91 PHE A O 1
ATOM 687 N N . CYS A 1 92 ? 11.120 -13.356 0.199 1.00 91.19 92 CYS A N 1
ATOM 688 C CA . CYS A 1 92 ? 11.778 -14.646 -0.000 1.00 91.19 92 CYS A CA 1
ATOM 689 C C . CYS A 1 92 ? 11.189 -15.400 -1.206 1.00 91.19 92 CYS A C 1
ATOM 691 O O . CYS A 1 92 ? 11.921 -15.777 -2.120 1.00 91.19 92 CYS A O 1
ATOM 693 N N . VAL A 1 93 ? 9.860 -15.550 -1.271 1.00 88.00 93 VAL A N 1
ATOM 694 C CA . VAL A 1 93 ? 9.183 -16.236 -2.388 1.00 88.00 93 VAL A CA 1
ATOM 695 C C . VAL A 1 93 ? 9.375 -15.484 -3.705 1.00 88.00 93 VAL A C 1
ATOM 697 O O . VAL A 1 93 ? 9.654 -16.099 -4.734 1.00 88.00 93 VAL A O 1
ATOM 700 N N . THR A 1 94 ? 9.243 -14.157 -3.688 1.00 84.62 94 THR A N 1
ATOM 701 C CA . THR A 1 94 ? 9.443 -13.321 -4.881 1.00 84.62 94 THR A CA 1
ATOM 702 C C . THR A 1 94 ? 10.889 -13.395 -5.364 1.00 84.62 94 THR A C 1
ATOM 704 O O . THR A 1 94 ? 11.121 -13.553 -6.560 1.00 84.62 94 THR A O 1
ATOM 707 N N . GLY A 1 95 ? 11.855 -13.329 -4.446 1.00 85.12 95 GLY A N 1
ATOM 708 C CA . GLY A 1 95 ? 13.277 -13.456 -4.749 1.00 85.12 95 GLY A CA 1
ATOM 709 C C . GLY A 1 95 ? 13.630 -14.831 -5.308 1.00 85.12 95 GLY A C 1
ATOM 710 O O . GLY A 1 95 ? 14.384 -14.914 -6.267 1.00 85.12 95 GLY A O 1
ATOM 711 N N . LEU A 1 96 ? 13.026 -15.901 -4.788 1.00 85.50 96 LEU A N 1
ATOM 712 C CA . LEU A 1 96 ? 13.235 -17.254 -5.308 1.00 85.50 96 LEU A CA 1
ATOM 713 C C . LEU A 1 96 ? 12.633 -17.448 -6.710 1.00 85.50 96 LEU A C 1
ATOM 715 O O . LEU A 1 96 ? 13.204 -18.161 -7.530 1.00 85.50 96 LEU A O 1
ATOM 719 N N . ARG A 1 97 ? 11.493 -16.805 -7.006 1.00 79.94 97 ARG A N 1
ATOM 720 C CA . ARG A 1 97 ? 10.916 -16.771 -8.365 1.00 79.94 97 ARG A CA 1
ATOM 721 C C . ARG A 1 97 ? 11.747 -15.907 -9.327 1.00 79.94 97 ARG A C 1
ATOM 723 O O . ARG A 1 97 ? 11.614 -16.065 -10.541 1.00 79.94 97 ARG A O 1
ATOM 730 N N . ALA A 1 98 ? 12.577 -14.996 -8.814 1.00 78.00 98 ALA A N 1
ATOM 731 C CA . ALA A 1 98 ? 13.414 -14.116 -9.618 1.00 78.00 98 ALA A CA 1
ATOM 732 C C . ALA A 1 98 ? 14.673 -14.850 -10.104 1.00 78.00 98 ALA A C 1
ATOM 734 O O . ALA A 1 98 ? 15.674 -14.982 -9.405 1.00 78.00 98 ALA A O 1
ATOM 735 N N . ASP A 1 99 ? 14.626 -15.300 -11.352 1.00 76.19 99 ASP A N 1
ATOM 736 C CA . ASP A 1 99 ? 15.757 -15.936 -12.017 1.00 76.19 99 ASP A CA 1
ATOM 737 C C . ASP A 1 99 ? 16.750 -14.874 -12.528 1.00 76.19 99 ASP A C 1
ATOM 739 O O . ASP A 1 99 ? 16.592 -14.314 -13.618 1.00 76.19 99 ASP A O 1
ATOM 743 N N . MET A 1 100 ? 17.772 -14.564 -11.722 1.00 70.31 100 MET A N 1
ATOM 744 C CA . MET A 1 100 ? 18.807 -13.583 -12.084 1.00 70.31 100 MET A CA 1
ATOM 745 C C . MET A 1 100 ? 19.675 -14.033 -13.268 1.00 70.31 100 MET A C 1
ATOM 747 O O . MET A 1 100 ? 20.255 -13.188 -13.949 1.00 70.31 100 MET A O 1
ATOM 751 N N . LEU A 1 101 ? 19.743 -15.337 -13.558 1.00 68.69 101 LEU A N 1
ATOM 752 C CA . LEU A 1 101 ? 20.565 -15.873 -14.648 1.00 68.69 101 LEU A CA 1
ATOM 753 C C . LEU A 1 101 ? 19.949 -15.573 -16.021 1.00 68.69 101 LEU A C 1
ATOM 755 O O . LEU A 1 101 ? 20.671 -15.374 -16.998 1.00 68.69 101 LEU A O 1
ATOM 759 N N . LYS A 1 102 ? 18.617 -15.443 -16.096 1.00 66.88 102 LYS A N 1
ATOM 760 C CA . LYS A 1 102 ? 17.931 -14.992 -17.319 1.00 66.88 102 LYS A CA 1
ATOM 761 C C . LYS A 1 102 ? 18.234 -13.532 -17.661 1.00 66.88 102 LYS A C 1
ATOM 763 O O . LYS A 1 102 ? 18.244 -13.188 -18.840 1.00 66.88 102 LYS A O 1
ATOM 768 N N . ILE A 1 103 ? 18.534 -12.694 -16.665 1.00 63.38 103 ILE A N 1
ATOM 769 C CA . ILE A 1 103 ? 18.814 -11.257 -16.848 1.00 63.38 103 ILE A CA 1
ATOM 770 C C . ILE A 1 103 ? 20.143 -11.002 -17.567 1.00 63.38 103 ILE A C 1
ATOM 772 O O . ILE A 1 103 ? 20.309 -9.984 -18.236 1.00 63.38 103 ILE A O 1
ATOM 776 N N . SER A 1 104 ? 21.082 -11.943 -17.495 1.00 63.44 104 SER A N 1
ATOM 777 C CA . SER A 1 104 ? 22.426 -11.798 -18.066 1.00 63.44 104 SER A CA 1
ATOM 778 C C . SER A 1 104 ? 22.489 -12.004 -19.585 1.00 63.44 104 SER A C 1
ATOM 780 O O . SER A 1 104 ? 23.546 -11.820 -20.186 1.00 63.44 104 SER A O 1
ATOM 782 N N . THR A 1 105 ? 21.386 -12.409 -20.223 1.00 65.81 105 THR A N 1
ATOM 783 C CA . THR A 1 105 ? 21.355 -12.668 -21.669 1.00 65.81 105 THR A CA 1
ATOM 784 C C . THR A 1 105 ? 21.168 -11.362 -22.442 1.00 65.81 105 THR A C 1
ATOM 786 O O . THR A 1 105 ? 20.282 -10.564 -22.135 1.00 65.81 105 THR A O 1
ATOM 789 N N . SER A 1 106 ? 21.978 -11.160 -23.486 1.00 64.56 106 SER A N 1
ATOM 790 C CA . SER A 1 106 ? 21.996 -9.944 -24.320 1.00 64.56 106 SER A CA 1
ATOM 791 C C . SER A 1 106 ? 20.634 -9.549 -24.919 1.00 64.56 106 SER A C 1
ATOM 793 O O . SER A 1 106 ? 20.458 -8.402 -25.324 1.00 64.56 106 SER A O 1
ATOM 795 N N . GLU A 1 107 ? 19.663 -10.463 -24.966 1.00 72.06 107 GLU A N 1
ATOM 796 C CA . GLU A 1 107 ? 18.313 -10.224 -25.488 1.00 72.06 107 GLU A CA 1
ATOM 797 C C . GLU A 1 107 ? 17.427 -9.346 -24.582 1.00 72.06 107 GLU A C 1
ATOM 799 O O . GLU A 1 107 ? 16.394 -8.854 -25.031 1.00 72.06 107 GLU A O 1
ATOM 804 N N . GLN A 1 108 ? 17.816 -9.097 -23.324 1.00 76.81 108 GLN A N 1
ATOM 805 C CA . GLN A 1 108 ? 17.005 -8.319 -22.370 1.00 76.81 108 GLN A CA 1
ATOM 806 C C . GLN A 1 108 ? 17.349 -6.822 -22.300 1.00 76.81 108 GLN A C 1
ATOM 808 O O . GLN A 1 108 ? 16.624 -6.043 -21.678 1.00 76.81 108 GLN A O 1
ATOM 813 N N . TRP A 1 109 ? 18.408 -6.389 -22.989 1.00 81.31 109 TRP A N 1
ATOM 814 C CA . TRP A 1 109 ? 18.794 -4.979 -23.124 1.00 81.31 109 TRP A CA 1
ATOM 815 C C . TRP A 1 109 ? 17.654 -4.025 -23.541 1.00 81.31 109 TRP A C 1
ATOM 817 O O . TRP A 1 109 ? 17.505 -2.978 -22.903 1.00 81.31 109 TRP A O 1
ATOM 827 N N . PRO A 1 110 ? 16.799 -4.346 -24.540 1.00 85.00 110 PRO A N 1
ATOM 828 C CA . PRO A 1 110 ? 15.690 -3.463 -24.909 1.00 85.00 110 PRO A CA 1
ATOM 829 C C . PRO A 1 110 ? 14.686 -3.262 -23.767 1.00 85.00 110 PRO A C 1
ATOM 831 O O . PRO A 1 110 ? 14.108 -2.184 -23.641 1.00 85.00 110 PRO A O 1
ATOM 834 N N . LEU A 1 111 ? 14.506 -4.258 -22.896 1.00 84.50 111 LEU A N 1
ATOM 835 C CA . LEU A 1 111 ? 13.579 -4.179 -21.768 1.00 84.50 111 LEU A CA 1
ATOM 836 C C . LEU A 1 111 ? 14.068 -3.177 -20.710 1.00 84.50 111 LEU A C 1
ATOM 838 O O . LEU A 1 111 ? 13.272 -2.420 -20.154 1.00 84.50 111 LEU A O 1
ATOM 842 N N . LEU A 1 112 ? 15.386 -3.114 -20.495 1.00 84.94 112 LEU A N 1
ATOM 843 C CA . LEU A 1 112 ? 16.024 -2.150 -19.597 1.00 84.94 112 LEU A CA 1
ATOM 844 C C . LEU A 1 112 ? 15.923 -0.719 -20.141 1.00 84.94 112 LEU A C 1
ATOM 846 O O . LEU A 1 112 ? 15.596 0.204 -19.396 1.00 84.94 112 LEU A O 1
ATOM 850 N N . VAL A 1 113 ? 16.115 -0.538 -21.451 1.00 87.81 113 VAL A N 1
ATOM 851 C CA . VAL A 1 113 ? 15.930 0.766 -22.109 1.00 87.81 113 VAL A CA 1
ATOM 852 C C . VAL A 1 113 ? 14.482 1.239 -21.983 1.00 87.81 113 VAL A C 1
ATOM 854 O O . VAL A 1 113 ? 14.248 2.378 -21.579 1.00 87.81 113 VAL A O 1
ATOM 857 N N . VAL A 1 114 ? 13.503 0.370 -22.253 1.00 90.50 114 VAL A N 1
ATOM 858 C CA . VAL A 1 114 ? 12.075 0.697 -22.100 1.00 90.50 114 VAL A CA 1
ATOM 859 C C . VAL A 1 114 ? 11.742 1.077 -20.657 1.00 90.50 114 VAL A C 1
ATOM 861 O O . VAL A 1 114 ? 11.007 2.040 -20.439 1.00 90.50 114 VAL A O 1
ATOM 864 N N . LEU A 1 115 ? 12.304 0.376 -19.668 1.00 88.12 115 LEU A N 1
ATOM 865 C CA . LEU A 1 115 ? 12.108 0.703 -18.256 1.00 88.12 115 LEU A CA 1
ATOM 866 C C . LEU A 1 115 ? 12.660 2.096 -17.917 1.00 88.12 115 LEU A C 1
ATOM 868 O O . LEU A 1 115 ? 11.949 2.894 -17.306 1.00 88.12 115 LEU A O 1
ATOM 872 N N . CYS A 1 116 ? 13.889 2.401 -18.342 1.00 88.94 116 CYS A N 1
ATOM 873 C CA . CYS A 1 116 ? 14.518 3.705 -18.123 1.00 88.94 116 CYS A CA 1
ATOM 874 C C . CYS A 1 116 ? 13.724 4.835 -18.787 1.00 88.94 116 CYS A C 1
ATOM 876 O O . CYS A 1 116 ? 13.443 5.843 -18.142 1.00 88.94 116 CYS A O 1
ATOM 878 N N . VAL A 1 117 ? 13.309 4.655 -20.044 1.00 92.88 117 VAL A N 1
ATOM 879 C CA . VAL A 1 117 ? 12.490 5.640 -20.768 1.00 92.88 117 VAL A CA 1
ATOM 880 C C . VAL A 1 117 ? 11.128 5.817 -20.095 1.00 92.88 117 VAL A C 1
ATOM 882 O O . VAL A 1 117 ? 10.675 6.939 -19.896 1.00 92.88 117 VAL A O 1
ATOM 885 N N . SER A 1 118 ? 10.472 4.731 -19.687 1.00 90.62 118 SER A N 1
ATOM 886 C CA . SER A 1 118 ? 9.191 4.815 -18.982 1.00 90.62 118 SER A CA 1
ATOM 887 C C . SER A 1 118 ? 9.320 5.562 -17.651 1.00 90.62 118 SER A C 1
ATOM 889 O O . SER A 1 118 ? 8.452 6.375 -17.327 1.00 90.62 118 SER A O 1
ATOM 891 N N . ALA A 1 119 ? 10.402 5.330 -16.904 1.00 90.00 119 ALA A N 1
ATOM 892 C CA . ALA A 1 119 ? 10.664 6.009 -15.640 1.00 90.00 119 ALA A CA 1
ATOM 893 C C . ALA A 1 119 ? 10.913 7.513 -15.835 1.00 90.00 119 ALA A C 1
ATOM 895 O O . ALA A 1 119 ? 10.326 8.328 -15.119 1.00 90.00 119 ALA A O 1
ATOM 896 N N . THR A 1 120 ? 11.723 7.900 -16.827 1.00 90.56 120 THR A N 1
ATOM 897 C CA . THR A 1 120 ? 12.011 9.318 -17.106 1.00 90.56 120 THR A CA 1
ATOM 898 C C . THR A 1 120 ? 10.783 10.056 -17.618 1.00 90.56 120 THR A C 1
ATOM 900 O O . THR A 1 120 ? 10.502 11.156 -17.144 1.00 90.56 120 THR A O 1
ATOM 903 N N . VAL A 1 121 ? 10.000 9.444 -18.511 1.00 93.81 121 VAL A N 1
ATOM 904 C CA . VAL A 1 121 ? 8.739 10.019 -19.000 1.00 93.81 121 VAL A CA 1
ATOM 905 C C . VAL A 1 121 ? 7.754 10.211 -17.848 1.00 93.81 121 VAL A C 1
ATOM 907 O O . VAL A 1 121 ? 7.171 11.288 -17.720 1.00 93.81 121 VAL A O 1
ATOM 910 N N . LYS A 1 122 ? 7.598 9.211 -16.969 1.00 92.19 122 LYS A N 1
ATOM 911 C CA . LYS A 1 122 ? 6.706 9.313 -15.806 1.00 92.19 122 LYS A CA 1
ATOM 912 C C . LYS A 1 122 ? 7.167 10.411 -14.845 1.00 92.19 122 LYS A C 1
ATOM 914 O O . LYS A 1 122 ? 6.344 11.229 -14.449 1.00 92.19 122 LYS A O 1
ATOM 919 N N . ALA A 1 123 ? 8.464 10.463 -14.529 1.00 92.25 123 ALA A N 1
ATOM 920 C CA . ALA A 1 123 ? 9.045 11.488 -13.661 1.00 92.25 123 ALA A CA 1
ATOM 921 C C . ALA A 1 123 ? 8.841 12.902 -14.230 1.00 92.25 123 ALA A C 1
ATOM 923 O O . ALA A 1 123 ? 8.363 13.793 -13.525 1.00 92.25 123 ALA A O 1
ATOM 924 N N . ALA A 1 124 ? 9.149 13.097 -15.516 1.00 92.50 124 ALA A N 1
ATOM 925 C CA . ALA A 1 124 ? 8.991 14.377 -16.195 1.00 92.50 124 ALA A CA 1
ATOM 926 C C . ALA A 1 124 ? 7.523 14.823 -16.222 1.00 92.50 124 ALA A C 1
ATOM 928 O O . ALA A 1 124 ? 7.233 15.970 -15.892 1.00 92.50 124 ALA A O 1
ATOM 929 N N . ALA A 1 125 ? 6.593 13.913 -16.530 1.00 93.19 125 ALA A N 1
ATOM 930 C CA . ALA A 1 125 ? 5.162 14.206 -16.519 1.00 93.19 125 ALA A CA 1
ATOM 931 C C . ALA A 1 125 ? 4.674 14.624 -15.123 1.00 93.19 125 ALA A C 1
ATOM 933 O O . ALA A 1 125 ? 3.990 15.637 -14.989 1.00 93.19 125 ALA A O 1
ATOM 934 N N . THR A 1 126 ? 5.061 13.895 -14.071 1.00 91.75 126 THR A N 1
ATOM 935 C CA . THR A 1 126 ? 4.675 14.238 -12.692 1.00 91.75 126 THR A CA 1
ATOM 936 C C . THR A 1 126 ? 5.275 15.559 -12.220 1.00 91.75 126 THR A C 1
ATOM 938 O O . THR A 1 126 ? 4.599 16.320 -11.533 1.00 91.75 126 THR A O 1
ATOM 941 N N . TRP A 1 127 ? 6.511 15.865 -12.620 1.00 91.44 127 TRP A N 1
ATOM 942 C CA . TRP A 1 127 ? 7.150 17.137 -12.299 1.00 91.44 127 TRP A CA 1
ATOM 943 C C . TRP A 1 127 ? 6.457 18.310 -13.001 1.00 91.44 127 TRP A C 1
ATOM 945 O O . TRP A 1 127 ? 6.189 19.330 -12.374 1.00 91.44 127 TRP A O 1
ATOM 955 N N . LEU A 1 128 ? 6.094 18.141 -14.275 1.00 92.56 128 LEU A N 1
ATOM 956 C CA . LEU A 1 128 ? 5.388 19.155 -15.061 1.00 92.56 128 LEU A CA 1
ATOM 957 C C . LEU A 1 128 ? 4.006 19.456 -14.463 1.00 92.56 128 LEU A C 1
ATOM 959 O O . LEU A 1 128 ? 3.638 20.619 -14.315 1.00 92.56 128 LEU A O 1
ATOM 963 N N . VAL A 1 129 ? 3.280 18.418 -14.034 1.00 92.06 129 VAL A N 1
ATOM 964 C CA . VAL A 1 129 ? 2.022 18.579 -13.291 1.00 92.06 129 VAL A CA 1
ATOM 965 C C . VAL A 1 129 ? 2.262 19.304 -11.967 1.00 92.06 129 VAL A C 1
ATOM 967 O O . VAL A 1 129 ? 1.531 20.237 -11.660 1.00 92.06 129 VAL A O 1
ATOM 970 N N . ALA A 1 130 ? 3.294 18.943 -11.202 1.00 91.12 130 ALA A N 1
ATOM 971 C CA . ALA A 1 130 ? 3.584 19.610 -9.934 1.00 91.12 130 ALA A CA 1
ATOM 972 C C . ALA A 1 130 ? 3.844 21.118 -10.112 1.00 91.12 130 ALA A C 1
ATOM 974 O O . ALA A 1 130 ? 3.306 21.928 -9.362 1.00 91.12 130 ALA A O 1
ATOM 975 N N . VAL A 1 131 ? 4.596 21.500 -11.148 1.00 89.06 131 VAL A N 1
ATOM 976 C CA . VAL A 1 131 ? 4.833 22.912 -11.493 1.00 89.06 131 VAL A CA 1
ATOM 977 C C . VAL A 1 131 ? 3.540 23.611 -11.930 1.00 89.06 131 VAL A C 1
ATOM 979 O O . VAL A 1 131 ? 3.323 24.762 -11.562 1.00 89.06 131 VAL A O 1
ATOM 982 N N . ALA A 1 132 ? 2.652 22.928 -12.661 1.00 91.81 132 ALA A N 1
ATOM 983 C CA . ALA A 1 132 ? 1.352 23.477 -13.057 1.00 91.81 132 ALA A CA 1
ATOM 984 C C . ALA A 1 132 ? 0.414 23.755 -11.864 1.00 91.81 132 ALA A C 1
ATOM 986 O O . ALA A 1 132 ? -0.454 24.615 -11.966 1.00 91.81 132 ALA A O 1
ATOM 987 N N . TYR A 1 133 ? 0.606 23.058 -10.741 1.00 92.38 133 TYR A N 1
ATOM 988 C CA . TYR A 1 133 ? -0.089 23.300 -9.470 1.00 92.38 133 TYR A CA 1
ATOM 989 C C . TYR A 1 133 ? 0.701 24.217 -8.515 1.00 92.38 133 TYR A C 1
ATOM 991 O O . TYR A 1 133 ? 0.453 24.205 -7.312 1.00 92.38 133 TYR A O 1
ATOM 999 N N . GLU A 1 134 ? 1.651 25.000 -9.038 1.00 89.94 134 GLU A N 1
ATOM 1000 C CA . GLU A 1 134 ? 2.428 26.005 -8.293 1.00 89.94 134 GLU A CA 1
ATOM 1001 C C . GLU A 1 134 ? 3.265 25.442 -7.124 1.00 89.94 134 GLU A C 1
ATOM 1003 O O . GLU A 1 134 ? 3.635 26.165 -6.199 1.00 89.94 134 GLU A O 1
ATOM 1008 N N . LEU A 1 135 ? 3.623 24.153 -7.163 1.00 88.38 135 LEU A N 1
ATOM 1009 C CA . LEU A 1 135 ? 4.547 23.568 -6.187 1.00 88.38 135 LEU A CA 1
ATOM 1010 C C . LEU A 1 135 ? 5.981 24.056 -6.434 1.00 88.38 135 LEU A C 1
ATOM 1012 O O . LEU A 1 135 ? 6.418 24.232 -7.575 1.00 88.38 135 LEU A O 1
ATOM 1016 N N . THR A 1 136 ? 6.758 24.200 -5.356 1.00 91.38 136 THR A N 1
ATOM 1017 C CA . THR A 1 136 ? 8.193 24.497 -5.447 1.00 91.38 136 THR A CA 1
ATOM 1018 C C . THR A 1 136 ? 8.884 23.439 -6.308 1.00 91.38 136 THR A C 1
ATOM 1020 O O . THR A 1 136 ? 8.621 22.244 -6.176 1.00 91.38 136 THR A O 1
ATOM 1023 N N . SER A 1 137 ? 9.834 23.845 -7.152 1.00 85.00 137 SER A N 1
ATOM 1024 C CA . SER A 1 137 ? 10.567 22.927 -8.038 1.00 85.00 137 SER A CA 1
ATOM 1025 C C . SER A 1 137 ? 11.217 21.749 -7.295 1.00 85.00 137 SER A C 1
ATOM 1027 O O . SER A 1 137 ? 11.244 20.639 -7.825 1.00 85.00 137 SER A O 1
ATOM 1029 N N . ARG A 1 138 ? 11.676 21.960 -6.052 1.00 89.56 138 ARG A N 1
ATOM 1030 C CA . ARG A 1 138 ? 12.168 20.899 -5.154 1.00 89.56 138 ARG A CA 1
ATOM 1031 C C . ARG A 1 138 ? 11.088 19.882 -4.776 1.00 89.56 138 ARG A C 1
ATOM 1033 O O . ARG A 1 138 ? 11.339 18.684 -4.876 1.00 89.56 138 ARG A O 1
ATOM 1040 N N . ASP A 1 139 ? 9.904 20.345 -4.391 1.00 90.00 139 ASP A N 1
ATOM 1041 C CA . ASP A 1 139 ? 8.790 19.481 -3.986 1.00 90.00 139 ASP A CA 1
ATOM 1042 C C . ASP A 1 139 ? 8.246 18.701 -5.184 1.00 90.00 139 ASP A C 1
ATOM 1044 O O . ASP A 1 139 ? 7.955 17.511 -5.079 1.00 90.00 139 ASP A O 1
ATOM 1048 N N . GLY A 1 140 ? 8.215 19.327 -6.364 1.00 88.75 140 GLY A N 1
ATOM 1049 C CA . GLY A 1 140 ? 7.859 18.646 -7.606 1.00 88.75 140 GLY A CA 1
ATOM 1050 C C . GLY A 1 140 ? 8.814 17.500 -7.955 1.00 88.75 140 GLY A C 1
ATOM 1051 O O . GLY A 1 140 ? 8.361 16.435 -8.374 1.00 88.75 140 GLY A O 1
ATOM 1052 N N . VAL A 1 141 ? 10.129 17.683 -7.771 1.00 89.25 141 VAL A N 1
ATOM 1053 C CA . VAL A 1 141 ? 11.121 16.613 -7.997 1.00 89.25 141 VAL A CA 1
ATOM 1054 C C . VAL A 1 141 ? 10.967 15.497 -6.961 1.00 89.25 141 VAL A C 1
ATOM 1056 O O . VAL A 1 141 ? 11.025 14.322 -7.323 1.00 89.25 141 VAL A O 1
ATOM 1059 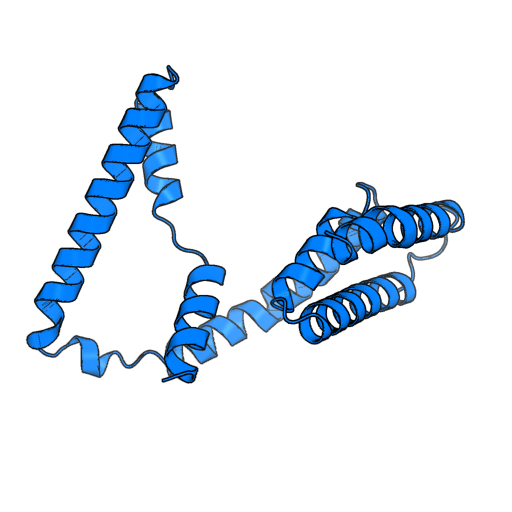N N . LEU A 1 142 ? 10.715 15.842 -5.695 1.00 91.25 142 LEU A N 1
ATOM 1060 C CA . LEU A 1 142 ? 10.433 14.868 -4.636 1.00 91.25 142 LEU A CA 1
ATOM 1061 C C . LEU A 1 142 ? 9.200 14.017 -4.968 1.00 91.25 142 LEU A C 1
ATOM 1063 O O . LEU A 1 142 ? 9.280 12.790 -4.939 1.00 91.25 142 LEU A O 1
ATOM 1067 N N . ILE A 1 143 ? 8.087 14.643 -5.358 1.00 90.94 143 ILE A N 1
ATOM 1068 C CA . ILE A 1 143 ? 6.853 13.942 -5.746 1.00 90.94 143 ILE A CA 1
ATOM 1069 C C . ILE A 1 143 ? 7.088 13.060 -6.981 1.00 90.94 143 ILE A C 1
ATOM 1071 O O . ILE A 1 143 ? 6.634 11.915 -7.018 1.00 90.94 143 ILE A O 1
ATOM 1075 N N . ALA A 1 144 ? 7.833 13.552 -7.974 1.00 89.12 144 ALA A N 1
ATOM 1076 C CA . ALA A 1 144 ? 8.162 12.782 -9.170 1.00 89.12 144 ALA A CA 1
ATOM 1077 C C . ALA A 1 144 ? 8.999 11.529 -8.862 1.00 89.12 144 ALA A C 1
ATOM 1079 O O . ALA A 1 144 ? 8.796 10.468 -9.465 1.00 89.12 144 ALA A O 1
ATOM 1080 N N . LEU A 1 145 ? 9.917 11.629 -7.899 1.00 88.69 145 LEU A N 1
ATOM 1081 C CA . LEU A 1 145 ? 10.728 10.503 -7.448 1.00 88.69 145 LEU A CA 1
ATOM 1082 C C . LEU A 1 145 ? 9.890 9.500 -6.637 1.00 88.69 145 LEU A C 1
ATOM 1084 O O . LEU A 1 145 ? 9.954 8.298 -6.899 1.00 88.69 145 LEU A O 1
ATOM 1088 N N . LEU A 1 146 ? 9.029 9.988 -5.739 1.00 88.62 146 LEU A N 1
ATOM 1089 C CA . LEU A 1 146 ? 8.085 9.165 -4.969 1.00 88.62 146 LEU A CA 1
ATOM 1090 C C . LEU A 1 146 ? 7.075 8.427 -5.866 1.00 88.62 146 LEU A C 1
ATOM 1092 O O . LEU A 1 146 ? 6.694 7.297 -5.590 1.00 88.62 146 LEU A O 1
ATOM 1096 N N . MET A 1 147 ? 6.664 9.007 -6.991 1.00 88.00 147 MET A N 1
ATOM 1097 C CA . MET A 1 147 ? 5.764 8.34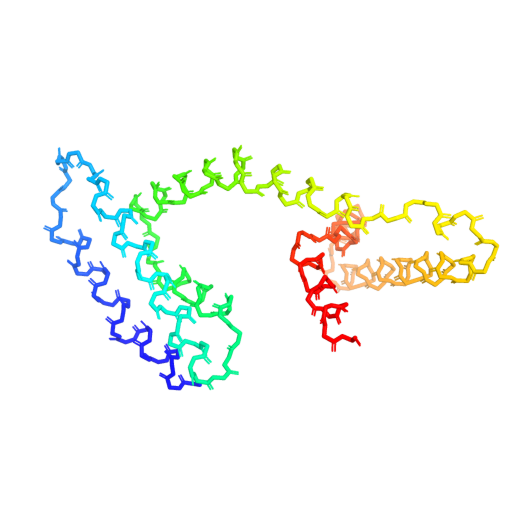4 -7.948 1.00 88.00 147 MET A CA 1
ATOM 1098 C C . MET A 1 147 ? 6.430 7.219 -8.762 1.00 88.00 147 MET A C 1
ATOM 1100 O O . MET A 1 147 ? 5.731 6.417 -9.404 1.00 88.00 147 MET A O 1
ATOM 1104 N N . ASN A 1 148 ? 7.766 7.151 -8.772 1.00 87.31 148 ASN A N 1
ATOM 1105 C CA . ASN A 1 148 ? 8.521 6.086 -9.437 1.00 87.31 148 ASN A CA 1
ATOM 1106 C C . ASN A 1 148 ? 8.717 4.843 -8.564 1.00 87.31 148 ASN A C 1
ATOM 1108 O O . ASN A 1 148 ? 8.934 3.760 -9.114 1.00 87.31 148 ASN A O 1
ATOM 1112 N N . THR A 1 149 ? 8.608 4.956 -7.237 1.00 84.88 149 THR A N 1
ATOM 1113 C CA . THR A 1 149 ? 8.715 3.795 -6.349 1.00 84.88 149 THR A CA 1
ATOM 1114 C C . THR A 1 149 ? 7.516 2.873 -6.556 1.00 84.88 149 THR A C 1
ATOM 1116 O O . THR A 1 149 ? 6.393 3.197 -6.173 1.00 84.88 149 THR A O 1
ATOM 1119 N N . LYS A 1 150 ? 7.755 1.726 -7.203 1.00 82.56 150 LYS A N 1
ATOM 1120 C CA . LYS A 1 150 ? 6.775 0.640 -7.313 1.00 82.56 150 LYS A CA 1
ATOM 1121 C C . LYS A 1 150 ? 6.685 -0.110 -5.990 1.00 82.56 150 LYS A C 1
ATOM 1123 O O . LYS A 1 150 ? 7.698 -0.313 -5.321 1.00 82.56 150 LYS A O 1
ATOM 1128 N N . GLY A 1 151 ? 5.476 -0.510 -5.621 1.00 80.25 151 GLY A N 1
ATOM 1129 C CA . GLY A 1 151 ? 5.201 -1.136 -4.330 1.00 80.25 151 GLY A CA 1
ATOM 1130 C C . GLY A 1 151 ? 5.083 -2.658 -4.397 1.00 80.25 151 GLY A C 1
ATOM 1131 O O . GLY A 1 151 ? 5.097 -3.272 -5.463 1.00 80.25 151 GLY A O 1
ATOM 1132 N N . VAL A 1 152 ? 4.858 -3.268 -3.231 1.00 80.44 152 VAL A N 1
ATOM 1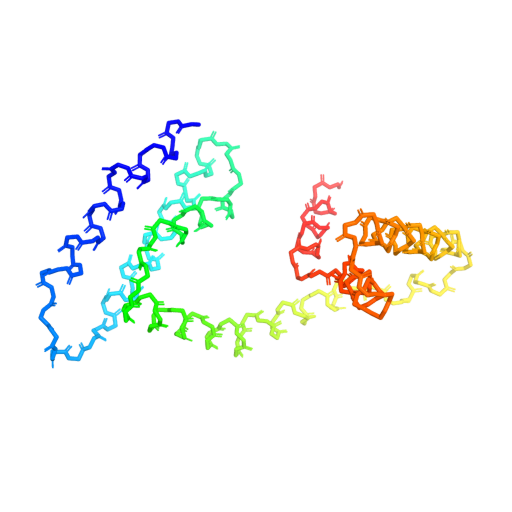133 C CA . VAL A 1 152 ? 4.543 -4.704 -3.085 1.00 80.44 152 VAL A CA 1
ATOM 1134 C C . VAL A 1 152 ? 3.322 -5.105 -3.923 1.00 80.44 152 VAL A C 1
ATOM 1136 O O . VAL A 1 152 ? 3.305 -6.177 -4.525 1.00 80.44 152 VAL A O 1
ATOM 1139 N N . LEU A 1 153 ? 2.318 -4.228 -4.023 1.00 81.62 153 LEU A N 1
ATOM 1140 C CA . LEU A 1 153 ? 1.103 -4.473 -4.807 1.00 81.62 153 LEU A CA 1
ATOM 1141 C C . LEU A 1 153 ? 1.390 -4.702 -6.298 1.00 81.62 153 LEU A C 1
ATOM 1143 O O . LEU A 1 153 ? 0.781 -5.588 -6.902 1.00 81.62 153 LEU A O 1
ATOM 1147 N N . ASP A 1 154 ? 2.334 -3.954 -6.876 1.00 81.44 154 ASP A N 1
ATOM 1148 C CA . ASP A 1 154 ? 2.715 -4.103 -8.284 1.00 81.44 154 ASP A CA 1
ATOM 1149 C C . ASP A 1 154 ? 3.333 -5.483 -8.534 1.00 81.44 154 ASP A C 1
ATOM 1151 O O . ASP A 1 154 ? 3.001 -6.156 -9.510 1.00 81.44 154 ASP A O 1
ATOM 1155 N N . ILE A 1 155 ? 4.181 -5.939 -7.608 1.00 82.00 155 ILE A N 1
ATOM 1156 C CA . ILE A 1 155 ? 4.827 -7.254 -7.664 1.00 82.00 155 ILE A CA 1
ATOM 1157 C C . ILE A 1 155 ? 3.782 -8.369 -7.539 1.00 82.00 155 ILE A C 1
ATOM 1159 O O . ILE A 1 155 ? 3.801 -9.318 -8.322 1.00 82.00 155 ILE A O 1
ATOM 1163 N N . VAL A 1 156 ? 2.835 -8.252 -6.601 1.00 82.12 156 VAL A N 1
ATOM 1164 C CA . VAL A 1 156 ? 1.742 -9.228 -6.440 1.00 82.12 156 VAL A CA 1
ATOM 1165 C C . VAL A 1 156 ? 0.925 -9.340 -7.727 1.00 82.12 156 VAL A C 1
ATOM 1167 O O . VAL A 1 156 ? 0.619 -10.449 -8.173 1.00 82.12 156 VAL A O 1
ATOM 1170 N N . MET A 1 157 ? 0.576 -8.207 -8.339 1.00 82.25 157 MET A N 1
ATOM 1171 C CA . MET A 1 157 ? -0.203 -8.194 -9.574 1.00 82.25 157 MET A CA 1
ATOM 1172 C C . MET A 1 157 ? 0.576 -8.802 -10.743 1.00 82.25 157 MET A C 1
ATOM 1174 O O . MET A 1 157 ? 0.016 -9.616 -11.477 1.00 82.25 157 MET A O 1
ATOM 1178 N N . LEU A 1 158 ? 1.861 -8.468 -10.880 1.00 81.38 158 LEU A N 1
ATOM 1179 C CA . LEU A 1 158 ? 2.747 -9.055 -11.884 1.00 81.38 158 LEU A CA 1
ATOM 1180 C C . LEU A 1 158 ? 2.830 -10.579 -11.725 1.00 81.38 158 LEU A C 1
ATOM 1182 O O . LEU A 1 158 ? 2.637 -11.312 -12.692 1.00 81.38 158 LEU A O 1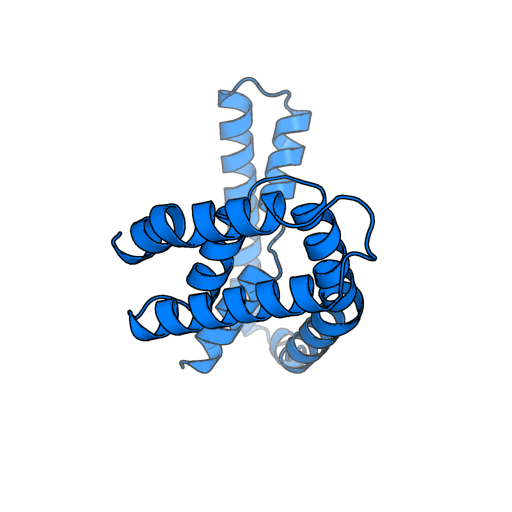
ATOM 1186 N N . ASN A 1 159 ? 3.049 -11.059 -10.501 1.00 81.31 159 ASN A N 1
ATOM 1187 C CA . ASN A 1 159 ? 3.183 -12.482 -10.204 1.00 81.31 159 ASN A CA 1
ATOM 1188 C C . ASN A 1 159 ? 1.894 -13.257 -10.542 1.00 81.31 159 ASN A C 1
ATOM 1190 O O . ASN A 1 159 ? 1.946 -14.296 -11.195 1.00 81.31 159 ASN A O 1
ATOM 1194 N N . ARG A 1 160 ? 0.720 -12.697 -10.212 1.00 79.44 160 ARG A N 1
ATOM 1195 C CA . ARG A 1 160 ? -0.578 -13.277 -10.609 1.00 79.44 160 ARG A CA 1
ATOM 1196 C C . ARG A 1 160 ? -0.790 -13.318 -12.124 1.00 79.44 160 ARG A C 1
ATOM 1198 O O . ARG A 1 160 ? -1.489 -14.203 -12.611 1.00 79.44 160 ARG A O 1
ATOM 1205 N N . LEU A 1 161 ? -0.269 -12.337 -12.859 1.00 79.56 161 LEU A N 1
ATOM 1206 C CA . LEU A 1 161 ? -0.372 -12.301 -14.319 1.00 79.56 161 LEU A CA 1
ATOM 1207 C C . LEU A 1 161 ? 0.531 -13.349 -14.974 1.00 79.56 161 LEU A C 1
ATOM 1209 O O . LEU A 1 161 ? 0.107 -13.964 -15.948 1.00 79.56 161 LEU A O 1
ATOM 1213 N N . PHE A 1 162 ? 1.731 -13.577 -14.433 1.00 76.94 162 PHE A N 1
ATOM 1214 C CA . PHE A 1 162 ? 2.619 -14.647 -14.895 1.00 76.94 162 PHE A CA 1
ATOM 1215 C C . PHE A 1 162 ? 2.017 -16.037 -14.678 1.00 76.94 162 PHE A C 1
ATOM 1217 O O . PHE A 1 162 ? 2.139 -16.883 -15.550 1.00 76.94 162 PHE A O 1
ATOM 1224 N N . GLU A 1 163 ? 1.326 -16.256 -13.562 1.00 70.06 163 GLU A N 1
ATOM 1225 C CA . GLU A 1 163 ? 0.733 -17.555 -13.210 1.00 70.06 163 GLU A CA 1
ATOM 1226 C C . GLU A 1 163 ? -0.521 -17.907 -14.038 1.00 70.06 163 GLU A C 1
ATOM 1228 O O . GLU A 1 163 ? -0.951 -19.055 -14.062 1.00 70.06 163 GLU A O 1
ATOM 1233 N N . LYS A 1 164 ? -1.115 -16.928 -14.737 1.00 61.22 164 LYS A N 1
ATOM 1234 C CA . LYS A 1 164 ? -2.254 -17.136 -15.651 1.00 61.22 164 LYS A CA 1
ATOM 1235 C C . LYS A 1 164 ? -1.853 -17.478 -17.094 1.00 61.22 164 LYS A C 1
ATOM 1237 O O . LYS A 1 164 ? -2.751 -17.701 -17.906 1.00 61.22 164 LYS A O 1
ATOM 1242 N N . LYS A 1 165 ? -0.563 -17.448 -17.427 1.00 44.97 165 LYS A N 1
ATOM 1243 C CA . LYS A 1 165 ? -0.026 -17.748 -18.761 1.00 44.97 165 LYS A CA 1
ATOM 1244 C C . LYS A 1 165 ? 0.601 -19.132 -18.783 1.00 44.97 165 LYS A C 1
ATOM 1246 O O . LYS A 1 165 ? 0.441 -19.792 -19.829 1.00 44.97 165 LYS A O 1
#

pLDDT: mean 82.2, std 10.24, range [44.97, 94.25]

Radius of gyration: 21.38 Å; chains: 1; bounding box: 48×44×56 Å

Sequence (165 aa):
VSFVMFLVFVVQPAIAWIVKRTPEGETMNEAYICLILVGVLACAFVADSIGLRASLGAFAFGVVIPPGPLANTVTEKVEDITTGLFLPLFFCVTGLRADMLKISTSEQWPLLVVLCVSATVKAAATWLVAVAYELTSRDGVLIALLMNTKGVLDIVMLNRLFEKK

Foldseek 3Di:
DVLLCCCQVPVLVVLVVVVVPDDPDPDPDVVLLVVLVVCLQVQLVVCVVVVHHSVVSSVSNLVSHDDDPSNVVSCVVVCCCCVVPVVVVLCVVLVVVDDVVVVPDPVCVVVVVVLVVVLVVQLVVQLVVCVVVVHDSVVSNVVSVVVSDDDSVVSVVVVVVVVVD

Organism: NCBI:txid210225

Secondary structure (DSSP, 8-state):
-HHHHHIIIIIHHHHHHHHHHS-BTB---HHHHHHHHHHHHHHHHHHHHTTS-HHHHHHHHHHHSPSSHHHHHHHHHHHHHIIIIIHHHHHHHHHHH--HHHHTSGGGHHHHHHHHHHHHHHHHHHHHHHHHTT--HHHHHHHHHHTT---HHHHHHHHHHHTT-